Protein AF-A0A1G2AQ40-F1 (afdb_monomer_lite)

pLDDT: mean 76.06, std 13.44, range [37.72, 94.81]

Sequence (171 aa):
MLENILFLPFFLLLAPIIGIMSITFLNPFSSLFVGITCLLFLIANKLPKHIRMTVILSMCLGIILTWFSLMLSYQEIPNNINVLEKPIASGGFPLKAFEYPHPPMGADFPPIQTWSLFYKNFFFWLLVSVPMIMLLRSKISKVIFMRTALILTLSLWVTAGGLGYLLLKFD

Secondary structure (DSSP, 8-state):
-THHHHHHHHHHHHHHHHHHHHHHHT-HHHHHHHHHHHHHHHHHHTS-HHHHHHHHHHHHHHHHHHHHHHHHT-EEPPP-TT-TTS-SEEE-SSS--EEEPPTT---SS--HHHHHHHHHHHHHHHHHHHHHHHHHHTT--TTHHHHHHHHHHHHHHHHHHHHHHHHHHH-

Foldseek 3Di:
DVLVVVQVVVCVVLLVVLLCLQPPQAHCLSNVVSVVLVVQLVVLVPDDPVSSLLSLLLLLQLLLCLLCQFVVQWDADPDPPPDQAAFGIFGGPPFTQFGFHDDPAQPSHTDPVSSVRSVVSSVVSSVVSNVVSVVVVVVDDPCSSVVSSVSNVVSSVSSVVSSVVRNVRRD

Radius of gyration: 17.67 Å; chains: 1; bounding box: 40×22×62 Å

Structure (mmCIF, N/CA/C/O backbone):
data_AF-A0A1G2AQ40-F1
#
_entry.id   AF-A0A1G2AQ40-F1
#
loop_
_atom_site.group_PDB
_atom_site.id
_atom_site.type_symbol
_atom_site.label_atom_id
_atom_site.label_alt_id
_atom_site.label_comp_id
_atom_site.label_asym_id
_atom_site.label_entity_id
_atom_site.label_seq_id
_atom_site.pdbx_PDB_ins_code
_atom_site.Cartn_x
_atom_site.Cartn_y
_atom_site.Cartn_z
_atom_site.occupancy
_atom_site.B_iso_or_equiv
_atom_site.auth_seq_id
_atom_site.auth_comp_id
_atom_site.auth_asym_id
_atom_site.auth_atom_id
_atom_site.pdbx_PDB_model_num
ATOM 1 N N . MET A 1 1 ? -5.585 0.988 29.598 1.00 42.84 1 MET A N 1
ATOM 2 C CA . MET A 1 1 ? -4.363 1.817 29.504 1.00 42.84 1 MET A CA 1
ATOM 3 C C . MET A 1 1 ? -3.156 0.997 29.033 1.00 42.84 1 MET A C 1
ATOM 5 O O . MET A 1 1 ? -2.455 1.479 28.157 1.00 42.84 1 MET A O 1
ATOM 9 N N . LEU A 1 2 ? -2.988 -0.260 29.482 1.00 37.72 2 LEU A N 1
ATOM 10 C CA . LEU A 1 2 ? -1.923 -1.180 29.023 1.00 37.72 2 LEU A CA 1
ATOM 11 C C . LEU A 1 2 ? -1.908 -1.488 27.507 1.00 37.72 2 LEU A C 1
ATOM 13 O O . LEU A 1 2 ? -0.840 -1.637 26.928 1.00 37.72 2 LEU A O 1
ATOM 17 N N . GLU A 1 3 ? -3.068 -1.543 26.843 1.00 43.41 3 GLU A N 1
ATOM 18 C CA . GLU A 1 3 ? -3.161 -1.881 25.406 1.00 43.41 3 GLU A CA 1
ATOM 19 C C . GLU A 1 3 ? -2.420 -0.885 24.487 1.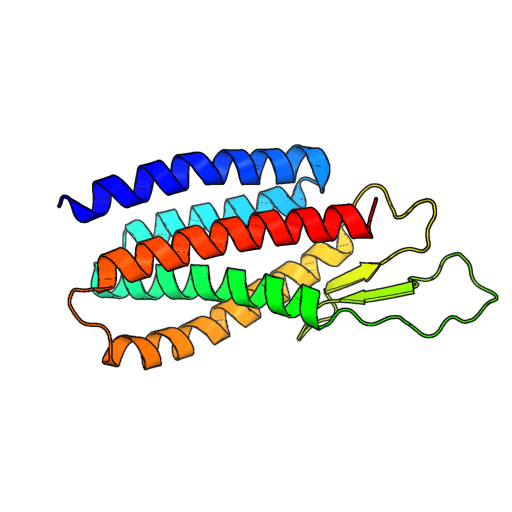00 43.41 3 GLU A C 1
ATOM 21 O O . GLU A 1 3 ? -1.900 -1.271 23.446 1.00 43.41 3 GLU A O 1
ATOM 26 N N . ASN A 1 4 ? -2.307 0.393 24.865 1.00 45.75 4 ASN A N 1
ATOM 27 C CA . ASN A 1 4 ? -1.597 1.383 24.040 1.00 45.75 4 ASN A CA 1
ATOM 28 C C . ASN A 1 4 ? -0.060 1.238 24.120 1.00 45.75 4 ASN A C 1
ATOM 30 O O . ASN A 1 4 ? 0.637 1.775 23.265 1.00 45.75 4 ASN A O 1
ATOM 34 N N . ILE A 1 5 ? 0.466 0.536 25.132 1.00 47.03 5 ILE A N 1
ATOM 35 C CA . ILE A 1 5 ? 1.901 0.523 25.467 1.00 47.03 5 ILE A CA 1
ATOM 36 C C . ILE A 1 5 ? 2.677 -0.512 24.638 1.00 47.03 5 ILE A C 1
ATOM 38 O O . ILE A 1 5 ? 3.854 -0.309 24.375 1.00 47.03 5 ILE A O 1
ATOM 42 N N . LEU A 1 6 ? 2.027 -1.576 24.157 1.00 49.41 6 LEU A N 1
ATOM 43 C CA . LEU A 1 6 ? 2.667 -2.618 23.333 1.00 49.41 6 LEU A CA 1
ATOM 44 C C . LEU A 1 6 ? 2.611 -2.339 21.822 1.00 49.41 6 LEU A C 1
ATOM 46 O O . LEU A 1 6 ? 3.463 -2.809 21.075 1.00 49.41 6 LEU A O 1
ATOM 50 N N . PHE A 1 7 ? 1.639 -1.543 21.370 1.00 53.25 7 PHE A N 1
ATOM 51 C CA . PHE A 1 7 ? 1.439 -1.233 19.948 1.00 53.25 7 PHE A CA 1
ATOM 52 C C . PHE A 1 7 ? 2.490 -0.276 19.383 1.00 53.25 7 PHE A C 1
ATOM 54 O O . PHE A 1 7 ? 2.982 -0.449 18.270 1.00 53.25 7 PHE A O 1
ATOM 61 N N . LEU A 1 8 ? 2.817 0.748 20.166 1.00 53.75 8 LEU A N 1
ATOM 62 C CA . LEU A 1 8 ? 3.730 1.808 19.775 1.00 53.75 8 LEU A CA 1
ATOM 63 C C . LEU A 1 8 ? 5.184 1.322 19.601 1.00 53.75 8 LEU A C 1
ATOM 65 O O . LEU A 1 8 ? 5.759 1.636 18.565 1.00 53.75 8 LEU A O 1
ATOM 69 N N . PRO A 1 9 ? 5.785 0.531 20.515 1.00 54.69 9 PRO A N 1
ATOM 70 C CA . PRO A 1 9 ? 7.185 0.127 20.382 1.00 54.69 9 PRO A CA 1
ATOM 71 C C . PRO A 1 9 ? 7.433 -0.825 19.207 1.00 54.69 9 PRO A C 1
ATOM 73 O O . PRO A 1 9 ? 8.462 -0.702 18.557 1.00 54.69 9 PRO A O 1
ATOM 76 N N . PHE A 1 10 ? 6.501 -1.728 18.874 1.00 54.59 10 PHE A N 1
ATOM 77 C CA . PHE A 1 10 ? 6.687 -2.651 17.743 1.00 54.59 10 PHE A CA 1
ATOM 78 C C . PHE A 1 10 ? 6.600 -1.927 16.390 1.00 54.59 10 PHE A C 1
ATOM 80 O O . PHE A 1 10 ? 7.417 -2.156 15.499 1.00 54.59 10 PHE A O 1
ATOM 87 N N . PHE A 1 11 ? 5.653 -0.989 16.259 1.00 56.62 11 PHE A N 1
ATOM 88 C CA . PHE A 1 11 ? 5.569 -0.093 15.104 1.00 56.62 11 PHE A CA 1
ATOM 89 C C . PHE A 1 11 ? 6.812 0.802 14.997 1.00 56.62 11 PHE A C 1
ATOM 91 O O . PHE A 1 11 ? 7.386 0.928 13.920 1.00 56.62 11 PHE A O 1
ATOM 98 N N . LEU A 1 12 ? 7.274 1.358 16.121 1.00 57.47 12 LEU A N 1
ATOM 99 C CA . LEU A 1 12 ? 8.491 2.170 16.192 1.00 57.47 12 LEU A CA 1
ATOM 100 C C . LEU A 1 12 ? 9.777 1.381 15.906 1.00 57.47 12 LEU A C 1
ATOM 102 O O . LEU A 1 12 ? 10.776 2.013 15.596 1.00 57.47 12 LEU A O 1
ATOM 106 N N . LEU A 1 13 ? 9.777 0.046 15.989 1.00 62.66 13 LEU A N 1
ATOM 107 C CA . LEU A 1 13 ? 10.957 -0.777 15.700 1.00 62.66 13 LEU A CA 1
ATOM 108 C C . LEU A 1 13 ? 11.053 -1.168 14.217 1.00 62.66 13 LEU A C 1
ATOM 110 O O . LEU A 1 13 ? 12.132 -1.130 13.634 1.00 62.66 13 LEU A O 1
ATOM 114 N N . LEU A 1 14 ? 9.923 -1.514 13.591 1.00 62.12 14 LEU A N 1
ATOM 115 C CA . LEU A 1 14 ? 9.871 -1.949 12.187 1.00 62.12 14 LEU A CA 1
ATOM 116 C C . LEU A 1 14 ? 9.729 -0.790 11.192 1.00 62.12 14 LEU A C 1
ATOM 118 O O . LEU A 1 14 ? 10.278 -0.869 10.096 1.00 62.12 14 LEU A O 1
ATOM 122 N N . ALA A 1 15 ? 9.036 0.294 11.553 1.00 62.62 15 ALA A N 1
ATOM 123 C CA . ALA A 1 15 ? 8.878 1.452 10.669 1.00 62.62 15 ALA A CA 1
ATOM 124 C C . ALA A 1 15 ? 10.215 2.121 10.280 1.00 62.62 15 ALA A C 1
ATOM 126 O O . ALA A 1 15 ? 10.356 2.477 9.111 1.00 62.62 15 ALA A O 1
ATOM 127 N N . PRO A 1 16 ? 11.223 2.249 11.171 1.00 62.12 16 PRO A N 1
ATOM 128 C CA . PRO A 1 16 ? 12.544 2.743 10.790 1.00 62.12 16 PRO A CA 1
ATOM 129 C C . PRO A 1 16 ? 13.273 1.799 9.840 1.00 62.12 16 PRO A C 1
ATOM 131 O O . PRO A 1 16 ? 13.904 2.275 8.910 1.00 62.12 16 PRO A O 1
ATOM 134 N N . ILE A 1 17 ? 13.161 0.479 10.026 1.00 63.69 17 ILE A N 1
ATOM 135 C CA . ILE A 1 17 ? 13.796 -0.509 9.138 1.00 63.69 17 ILE A CA 1
ATOM 136 C C . ILE A 1 17 ? 13.193 -0.409 7.734 1.00 63.69 17 ILE A C 1
ATOM 138 O O . ILE A 1 17 ? 13.922 -0.296 6.754 1.00 63.69 17 ILE A O 1
ATOM 142 N N . ILE A 1 18 ? 11.861 -0.360 7.640 1.00 64.31 18 ILE A N 1
ATOM 143 C CA . ILE A 1 18 ? 11.146 -0.177 6.370 1.00 64.31 18 ILE A CA 1
ATOM 144 C C . ILE A 1 18 ? 11.484 1.187 5.752 1.00 64.31 18 ILE A C 1
ATOM 146 O O . ILE A 1 18 ? 11.688 1.277 4.543 1.00 64.31 18 ILE A O 1
ATOM 150 N N . GLY A 1 19 ? 11.586 2.240 6.566 1.00 60.12 19 GLY A N 1
ATOM 151 C CA . GLY A 1 19 ? 11.989 3.576 6.133 1.00 60.12 19 GLY A CA 1
ATOM 152 C C . GLY A 1 19 ? 13.418 3.620 5.590 1.00 60.12 19 GLY A C 1
ATOM 153 O O . GLY A 1 19 ? 13.636 4.194 4.529 1.00 60.12 19 GLY A O 1
ATOM 154 N N . ILE A 1 20 ? 14.370 2.963 6.258 1.00 62.81 20 ILE A N 1
ATOM 155 C CA . ILE A 1 20 ? 15.758 2.847 5.797 1.00 62.81 20 ILE A CA 1
ATOM 156 C C . ILE A 1 20 ? 15.791 2.079 4.479 1.00 62.81 20 ILE A C 1
ATOM 158 O O . ILE A 1 20 ? 16.306 2.620 3.510 1.00 62.81 20 ILE A O 1
ATOM 162 N N . MET A 1 21 ? 15.162 0.898 4.402 1.00 61.44 21 MET A N 1
ATOM 163 C CA . MET A 1 21 ? 15.115 0.110 3.162 1.00 61.44 21 MET A CA 1
ATOM 164 C C . MET A 1 21 ? 14.502 0.890 1.991 1.00 61.44 21 MET A C 1
ATOM 166 O O . MET A 1 21 ? 14.978 0.802 0.863 1.00 61.44 21 MET A O 1
ATOM 170 N N . SER A 1 22 ? 13.467 1.684 2.268 1.00 59.81 22 SER A N 1
ATOM 171 C CA . SER A 1 22 ? 12.829 2.567 1.289 1.00 59.81 22 SER A CA 1
ATOM 172 C C . SER A 1 22 ? 13.806 3.638 0.776 1.00 59.81 22 SER A C 1
ATOM 174 O O . SER A 1 22 ? 13.985 3.810 -0.429 1.00 59.81 22 SER A O 1
ATOM 17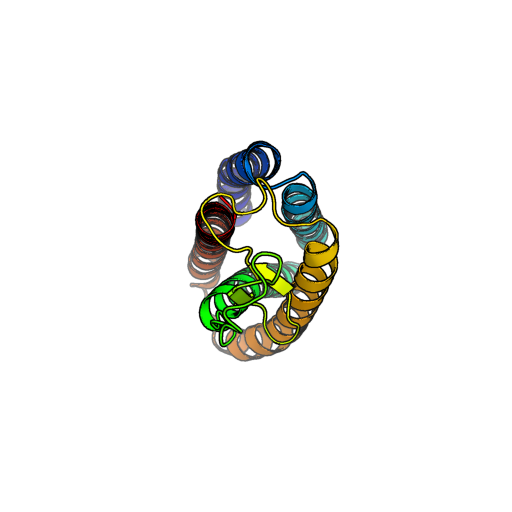6 N N . ILE A 1 23 ? 14.491 4.335 1.688 1.00 59.09 23 ILE A N 1
ATOM 177 C CA . ILE A 1 23 ? 15.425 5.418 1.346 1.00 59.09 23 ILE A CA 1
ATOM 178 C C . ILE A 1 23 ? 16.647 4.890 0.588 1.00 59.09 23 ILE A C 1
ATOM 180 O O . ILE A 1 23 ? 17.075 5.525 -0.372 1.00 59.09 23 ILE A O 1
ATOM 184 N N . THR A 1 24 ? 17.215 3.758 1.011 1.00 60.16 24 THR A N 1
ATOM 185 C CA . THR A 1 24 ? 18.503 3.284 0.490 1.00 60.16 24 THR A CA 1
ATOM 186 C C . THR A 1 24 ? 18.394 2.503 -0.810 1.00 60.16 24 THR A C 1
ATOM 188 O O . THR A 1 24 ? 19.340 2.550 -1.587 1.00 60.16 24 THR A O 1
ATOM 191 N N . PHE A 1 25 ? 17.289 1.791 -1.056 1.00 55.97 25 PHE A N 1
ATOM 192 C CA . PHE A 1 25 ? 17.246 0.820 -2.155 1.00 55.97 25 PHE A CA 1
ATOM 193 C C . PHE A 1 25 ? 16.237 1.141 -3.262 1.00 55.97 25 PHE A C 1
ATOM 195 O O . PHE A 1 25 ? 16.413 0.660 -4.369 1.00 55.97 25 PHE A O 1
ATOM 202 N N . LEU A 1 26 ? 15.194 1.944 -3.022 1.00 58.72 26 LEU A N 1
ATOM 203 C CA . LEU A 1 26 ? 14.071 2.033 -3.973 1.00 58.72 26 LEU A CA 1
ATOM 204 C C . LEU A 1 26 ? 13.746 3.411 -4.527 1.00 58.72 26 LEU A C 1
ATOM 206 O O . LEU A 1 26 ? 12.903 3.447 -5.419 1.00 58.72 26 LEU A O 1
ATOM 210 N N . ASN A 1 27 ? 14.385 4.488 -4.035 1.00 63.28 27 ASN A N 1
ATOM 211 C CA . ASN A 1 27 ? 14.100 5.922 -4.279 1.00 63.28 27 ASN A CA 1
ATOM 212 C C . ASN A 1 27 ? 13.364 6.599 -3.092 1.00 63.28 27 ASN A C 1
ATOM 214 O O . ASN A 1 27 ? 12.457 5.991 -2.512 1.00 63.28 27 ASN A O 1
ATOM 218 N N . PRO A 1 28 ? 13.668 7.872 -2.743 1.00 58.28 28 PRO A N 1
ATOM 219 C CA . PRO A 1 28 ? 12.971 8.646 -1.705 1.00 58.28 28 PRO A CA 1
ATOM 220 C C . PRO A 1 28 ? 11.4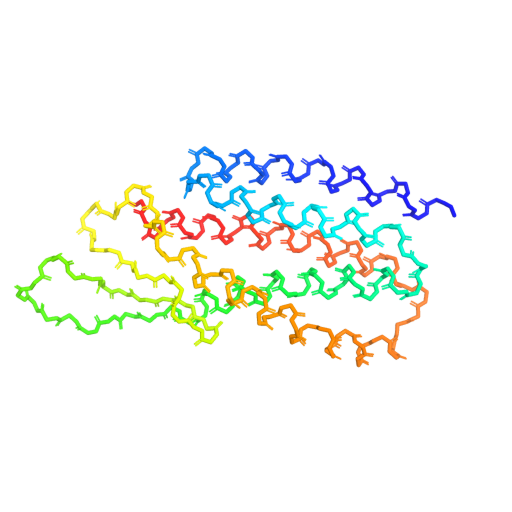37 8.681 -1.810 1.00 58.28 28 PRO A C 1
ATOM 222 O O . PRO A 1 28 ? 10.775 8.880 -0.792 1.00 58.28 28 PRO A O 1
ATOM 225 N N . PHE A 1 29 ? 10.821 8.436 -2.968 1.00 57.50 29 PHE A N 1
ATOM 226 C CA . PHE A 1 29 ? 9.354 8.340 -3.052 1.00 57.50 29 PHE A CA 1
ATOM 227 C C . PHE A 1 29 ? 8.782 7.130 -2.288 1.00 57.50 29 PHE A C 1
ATOM 229 O O . PHE A 1 29 ? 7.740 7.235 -1.638 1.00 57.50 29 PHE A O 1
ATOM 236 N N . SER A 1 30 ? 9.501 6.013 -2.195 1.00 67.19 30 SER A N 1
ATOM 237 C CA . SER A 1 30 ? 9.098 4.923 -1.293 1.00 67.19 30 SER A CA 1
ATOM 238 C C . SER A 1 30 ? 9.095 5.367 0.185 1.00 67.19 30 SER A C 1
ATOM 240 O O . SER A 1 30 ? 8.217 4.979 0.958 1.00 67.19 30 SER A O 1
ATOM 242 N N . SER A 1 31 ? 9.981 6.295 0.573 1.00 69.00 31 SER A N 1
ATOM 243 C CA . SER A 1 31 ? 9.993 6.885 1.921 1.00 69.00 31 SER A CA 1
ATOM 244 C C . SER A 1 31 ? 8.802 7.817 2.175 1.00 69.00 31 SER A C 1
ATOM 246 O O . SER A 1 31 ? 8.296 7.882 3.296 1.00 69.00 31 SER A O 1
ATOM 248 N N . LEU A 1 32 ? 8.278 8.469 1.129 1.00 79.06 32 LEU A N 1
ATOM 249 C CA . LEU A 1 32 ? 7.066 9.289 1.205 1.00 79.06 32 LEU A CA 1
ATOM 250 C C . LEU A 1 32 ? 5.825 8.432 1.492 1.00 79.06 32 LEU A C 1
ATOM 252 O O . LEU A 1 32 ? 4.965 8.855 2.263 1.00 79.06 32 LEU A O 1
ATOM 256 N N . PHE A 1 33 ? 5.760 7.200 0.972 1.00 80.31 33 PHE A N 1
ATOM 257 C CA . PHE A 1 33 ? 4.716 6.243 1.354 1.00 80.31 33 PHE A CA 1
ATOM 258 C C . PHE A 1 33 ? 4.768 5.929 2.856 1.00 80.31 33 PHE A C 1
ATOM 260 O O . PHE A 1 33 ? 3.754 6.047 3.549 1.00 80.31 33 PHE A O 1
ATOM 267 N N . VAL A 1 34 ? 5.951 5.601 3.384 1.00 76.00 34 VAL A N 1
ATOM 268 C CA . VAL A 1 34 ? 6.147 5.341 4.821 1.00 76.00 34 VAL A CA 1
ATOM 269 C C . VAL A 1 34 ? 5.784 6.577 5.649 1.00 76.00 34 VAL A C 1
ATOM 271 O O . VAL A 1 34 ? 5.041 6.465 6.622 1.00 76.00 34 VAL A O 1
ATOM 274 N N . GLY A 1 35 ? 6.226 7.765 5.229 1.00 77.75 35 GLY A N 1
ATOM 275 C CA . GLY A 1 35 ? 5.929 9.040 5.882 1.00 77.75 35 GLY A CA 1
ATOM 276 C C . GLY A 1 35 ? 4.432 9.349 5.953 1.00 77.75 35 GLY A C 1
ATOM 277 O O . GLY A 1 35 ? 3.923 9.644 7.035 1.00 77.75 35 GLY A O 1
ATOM 278 N N . ILE A 1 36 ? 3.704 9.211 4.836 1.00 81.75 36 ILE A N 1
ATOM 279 C CA . ILE A 1 36 ? 2.239 9.363 4.794 1.00 81.75 36 ILE A CA 1
ATOM 280 C C . ILE A 1 36 ? 1.577 8.366 5.742 1.00 81.75 36 ILE A C 1
ATOM 282 O O . ILE A 1 36 ? 0.693 8.734 6.515 1.00 81.75 36 ILE A O 1
ATOM 286 N N . THR A 1 37 ? 2.018 7.111 5.715 1.00 80.25 37 THR A N 1
ATOM 287 C CA . THR A 1 37 ? 1.444 6.057 6.550 1.00 80.25 37 THR A CA 1
ATOM 288 C C . THR A 1 37 ? 1.644 6.371 8.035 1.00 80.25 37 THR A C 1
ATOM 290 O O . THR A 1 37 ? 0.683 6.354 8.803 1.00 80.25 37 THR A O 1
ATOM 293 N N . CYS A 1 38 ? 2.858 6.753 8.440 1.00 78.56 38 CYS A N 1
ATOM 294 C CA . CYS A 1 38 ? 3.172 7.197 9.798 1.00 78.56 38 CYS A CA 1
ATOM 295 C C . CYS A 1 38 ? 2.338 8.414 10.219 1.00 78.56 38 CYS A C 1
ATOM 297 O O . CYS A 1 38 ? 1.778 8.422 11.317 1.00 78.56 38 CYS A O 1
ATOM 299 N N . LEU A 1 39 ? 2.204 9.422 9.352 1.00 82.19 39 LEU A N 1
ATOM 300 C CA . LEU A 1 39 ? 1.394 10.609 9.627 1.00 82.19 39 LEU A CA 1
ATOM 301 C C . LEU A 1 39 ? -0.075 10.240 9.868 1.00 82.19 39 LEU A C 1
ATOM 303 O O . LEU A 1 39 ? -0.675 10.684 10.848 1.00 82.19 39 LEU A O 1
ATOM 307 N N . LEU A 1 40 ? -0.644 9.388 9.015 1.00 81.94 40 LEU A N 1
ATOM 308 C CA . LEU A 1 40 ? -2.011 8.897 9.166 1.00 81.94 40 LEU A CA 1
ATOM 309 C C . LEU A 1 40 ? -2.188 8.110 10.478 1.00 81.94 40 LEU A C 1
ATOM 311 O O . LEU A 1 40 ? -3.195 8.293 11.162 1.00 81.94 40 LEU A O 1
ATOM 315 N N . PHE A 1 41 ? -1.196 7.312 10.891 1.00 81.12 41 PHE A N 1
ATOM 316 C CA . PHE A 1 41 ? -1.204 6.619 12.185 1.00 81.12 41 PHE A CA 1
ATOM 317 C C . PHE A 1 41 ? -1.191 7.596 13.367 1.00 81.12 41 PHE A C 1
ATOM 319 O O . PHE A 1 41 ? -1.947 7.416 14.325 1.00 81.12 41 PHE A O 1
ATOM 326 N N . LEU A 1 42 ? -0.372 8.651 13.301 1.00 80.50 42 LEU A N 1
ATOM 327 C CA . LEU A 1 42 ? -0.310 9.691 14.332 1.00 80.50 42 LEU A CA 1
ATOM 328 C C . LEU A 1 42 ? -1.638 10.443 14.460 1.00 80.50 42 LEU A C 1
ATOM 330 O O . LEU A 1 42 ? -2.110 10.669 15.576 1.00 80.50 42 LEU A O 1
ATOM 334 N N . ILE A 1 43 ? -2.262 10.792 13.330 1.00 82.31 43 ILE A N 1
ATOM 335 C CA . ILE A 1 43 ? -3.589 11.422 13.298 1.00 82.31 43 ILE A CA 1
ATOM 336 C C . ILE A 1 43 ? -4.632 10.471 13.894 1.00 82.31 43 ILE A C 1
ATOM 338 O O . ILE A 1 43 ? -5.379 10.862 14.792 1.00 82.31 43 ILE A O 1
ATOM 342 N N . ALA A 1 44 ? -4.646 9.205 13.464 1.00 82.00 44 ALA A N 1
ATOM 343 C CA . ALA A 1 44 ? -5.578 8.199 13.963 1.00 82.00 44 ALA A CA 1
ATOM 344 C C . ALA A 1 44 ? -5.452 7.994 15.479 1.00 82.00 44 ALA A C 1
ATOM 346 O O . ALA A 1 44 ? -6.456 7.789 16.164 1.00 82.00 44 ALA A O 1
ATOM 347 N N . ASN A 1 45 ? -4.240 8.100 16.033 1.00 78.00 45 ASN A N 1
ATOM 348 C CA . ASN A 1 45 ? -4.008 7.917 17.462 1.00 78.00 45 ASN A CA 1
ATOM 349 C C . ASN A 1 45 ? -4.680 8.989 18.341 1.00 78.00 45 ASN A C 1
ATOM 351 O O . ASN A 1 45 ? -4.956 8.721 19.512 1.00 78.00 45 ASN A O 1
ATOM 355 N N . LYS A 1 46 ? -4.997 10.164 17.777 1.00 84.00 46 LYS A N 1
ATOM 356 C CA . LYS A 1 46 ? -5.737 11.242 18.456 1.00 84.00 46 LYS A CA 1
ATOM 357 C C . LYS A 1 46 ? -7.260 11.040 18.460 1.00 84.00 46 LYS A C 1
ATOM 359 O O . LYS A 1 46 ? -7.967 11.811 19.100 1.00 84.00 46 LYS A O 1
ATOM 364 N N . LEU A 1 47 ? -7.779 10.028 17.759 1.00 83.38 47 LEU A N 1
ATOM 365 C CA . LEU A 1 47 ? -9.218 9.779 17.636 1.00 83.38 47 LEU A CA 1
ATOM 366 C C . LEU A 1 47 ? -9.776 8.935 18.801 1.00 83.38 47 LEU A C 1
ATOM 368 O O . LEU A 1 47 ? -9.045 8.145 19.410 1.00 83.38 47 LEU A O 1
ATOM 372 N N . PRO A 1 48 ? -11.094 9.020 19.085 1.00 85.25 48 PRO A N 1
ATOM 373 C CA . PRO A 1 48 ? -11.762 8.154 20.055 1.00 85.25 48 PRO A CA 1
ATOM 374 C C . PRO A 1 48 ? -11.523 6.671 19.763 1.00 85.25 48 PRO A C 1
ATOM 376 O O . PRO A 1 48 ? -11.523 6.265 18.601 1.00 85.25 48 PRO A O 1
ATOM 379 N N . LYS A 1 49 ? -11.395 5.835 20.809 1.00 77.81 49 LYS A N 1
ATOM 380 C CA . LYS A 1 49 ? -11.000 4.411 20.691 1.00 77.81 49 LYS A CA 1
ATOM 381 C C . LYS A 1 49 ? -11.749 3.668 19.576 1.00 77.81 49 LYS A C 1
ATOM 383 O O . LYS A 1 49 ? -11.132 2.942 18.807 1.00 77.81 49 LYS A O 1
ATOM 388 N N . HIS A 1 50 ? -13.059 3.865 19.466 1.00 75.50 50 HIS A N 1
ATOM 389 C CA . HIS A 1 50 ? -13.903 3.171 18.493 1.00 75.50 50 HIS A CA 1
ATOM 390 C C . HIS A 1 50 ? -13.661 3.609 17.032 1.00 75.50 50 HIS A C 1
ATOM 392 O O . HIS A 1 50 ? -13.688 2.772 16.127 1.00 75.50 50 HIS A O 1
ATOM 398 N N . ILE A 1 51 ? -13.374 4.892 16.798 1.00 82.06 51 ILE A N 1
ATOM 399 C CA . ILE A 1 51 ? -13.020 5.428 15.473 1.00 82.06 51 ILE A CA 1
ATOM 400 C C . ILE A 1 51 ? -11.581 5.043 15.141 1.00 82.06 51 ILE A C 1
ATOM 402 O O . ILE A 1 51 ? -11.324 4.484 14.080 1.00 82.06 51 ILE A O 1
ATOM 406 N N . ARG A 1 52 ? -10.662 5.246 16.090 1.00 83.81 52 ARG A N 1
ATOM 407 C CA . ARG A 1 52 ? -9.233 4.951 15.950 1.00 83.81 52 ARG A CA 1
ATOM 408 C C . ARG A 1 52 ? -8.968 3.534 15.458 1.00 83.81 52 ARG A C 1
ATOM 410 O O . ARG A 1 52 ? -8.208 3.355 14.516 1.00 83.81 52 ARG A O 1
ATOM 417 N N . MET A 1 53 ? -9.609 2.533 16.066 1.00 79.31 53 MET A N 1
ATOM 418 C CA . MET A 1 53 ? -9.417 1.135 15.660 1.00 79.31 53 MET A CA 1
ATOM 419 C C . MET A 1 53 ? -9.902 0.880 14.235 1.00 79.31 53 MET A C 1
ATOM 421 O O . MET A 1 53 ? -9.248 0.161 13.491 1.00 79.31 53 MET A O 1
ATOM 425 N N . THR A 1 54 ? -11.023 1.494 13.850 1.00 83.00 54 THR A N 1
ATOM 426 C CA . THR A 1 54 ? -11.553 1.382 12.487 1.00 83.00 54 THR A CA 1
ATOM 427 C C . THR A 1 54 ? -10.560 1.985 11.497 1.00 83.00 54 THR A C 1
A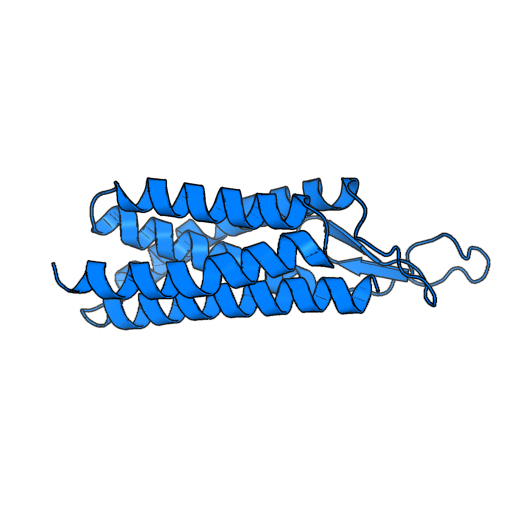TOM 429 O O . THR A 1 54 ? -10.176 1.317 10.549 1.00 83.00 54 THR A O 1
ATOM 432 N N . VAL A 1 55 ? -10.070 3.199 11.764 1.00 85.62 55 VAL A N 1
ATOM 433 C CA . VAL A 1 55 ? -9.100 3.889 10.902 1.00 85.62 55 VAL A CA 1
ATOM 434 C C . VAL A 1 55 ? -7.801 3.092 10.768 1.00 85.62 55 VAL A C 1
ATOM 436 O O . VAL A 1 55 ? -7.360 2.843 9.652 1.00 85.62 55 VAL A O 1
ATOM 439 N N . ILE A 1 56 ? -7.223 2.628 11.880 1.00 84.50 56 ILE A N 1
ATOM 440 C CA . ILE A 1 56 ? -5.976 1.847 11.876 1.00 84.50 56 ILE A CA 1
ATOM 441 C C . ILE A 1 56 ? -6.131 0.549 11.07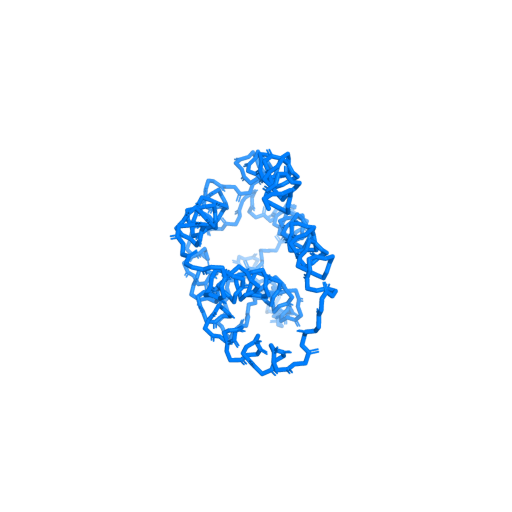9 1.00 84.50 56 ILE A C 1
ATOM 443 O O . ILE A 1 56 ? -5.282 0.231 10.247 1.00 84.50 56 ILE A O 1
ATOM 447 N N . LEU A 1 57 ? -7.211 -0.199 11.311 1.00 86.06 57 LEU A N 1
ATOM 448 C CA . LEU A 1 57 ? -7.461 -1.448 10.593 1.00 86.06 57 LEU A CA 1
ATOM 449 C C . LEU A 1 57 ? -7.687 -1.202 9.099 1.00 86.06 57 LEU A C 1
ATOM 451 O O . LEU A 1 57 ? -7.155 -1.953 8.285 1.00 86.06 57 LEU A O 1
ATOM 455 N N . SER A 1 58 ? -8.412 -0.140 8.735 1.00 89.38 58 SER A N 1
ATOM 456 C CA . SER A 1 58 ? -8.620 0.237 7.335 1.00 89.38 58 SER A CA 1
ATOM 457 C C . SER A 1 58 ? -7.308 0.621 6.662 1.00 89.38 58 SER A C 1
ATOM 459 O O . SER A 1 58 ? -7.051 0.195 5.539 1.00 89.38 58 SER A O 1
ATOM 461 N N . MET A 1 59 ? -6.434 1.359 7.348 1.00 89.62 59 MET A N 1
ATOM 462 C CA . MET A 1 59 ? -5.105 1.672 6.827 1.00 89.62 59 MET A CA 1
ATOM 463 C C . MET A 1 59 ? -4.281 0.405 6.592 1.00 89.62 59 MET A C 1
ATOM 465 O O . MET A 1 59 ? -3.782 0.206 5.490 1.00 89.62 59 MET A O 1
ATOM 469 N N . CYS A 1 60 ? -4.183 -0.479 7.591 1.00 88.62 60 CYS A N 1
ATOM 470 C CA . CYS A 1 60 ? -3.419 -1.724 7.471 1.00 88.62 60 CYS A CA 1
ATOM 471 C C . CYS A 1 60 ? -3.944 -2.596 6.326 1.00 88.62 60 CYS A C 1
ATOM 473 O O . CYS A 1 60 ? -3.167 -3.095 5.516 1.00 88.62 60 CYS A O 1
ATOM 475 N N . LEU A 1 61 ? -5.268 -2.749 6.232 1.00 90.62 61 LEU A N 1
ATOM 476 C CA . LEU A 1 61 ? -5.894 -3.515 5.162 1.00 90.62 61 LEU A CA 1
ATOM 477 C C . LEU A 1 61 ? -5.675 -2.854 3.793 1.00 90.62 61 LEU A C 1
ATOM 479 O O . LEU A 1 61 ? -5.377 -3.556 2.837 1.00 90.62 61 LEU A O 1
ATOM 483 N N . GLY A 1 62 ? -5.758 -1.526 3.696 1.00 92.12 62 GLY A N 1
ATOM 484 C CA . GLY A 1 62 ? -5.489 -0.788 2.459 1.00 92.12 62 GLY A CA 1
ATOM 485 C C . GLY A 1 62 ? -4.050 -0.970 1.969 1.00 92.12 62 GLY A C 1
ATOM 486 O O . GLY A 1 62 ? -3.836 -1.207 0.783 1.00 92.12 62 GLY A O 1
ATOM 487 N N . ILE A 1 63 ? -3.068 -0.949 2.879 1.00 90.94 63 ILE A N 1
ATOM 488 C CA . ILE A 1 63 ? -1.656 -1.246 2.575 1.00 90.94 63 ILE A CA 1
ATOM 489 C C . ILE A 1 63 ? -1.519 -2.661 2.014 1.00 90.94 63 ILE A C 1
ATOM 491 O O . ILE A 1 63 ? -0.922 -2.852 0.957 1.00 90.94 63 ILE A O 1
ATOM 495 N N . ILE A 1 64 ? -2.100 -3.645 2.708 1.00 91.00 64 ILE A N 1
ATOM 496 C CA . ILE A 1 64 ? -2.059 -5.048 2.291 1.00 91.00 64 ILE A CA 1
ATOM 497 C C . ILE A 1 64 ? -2.669 -5.188 0.894 1.00 91.00 64 ILE A C 1
ATOM 499 O O . ILE A 1 64 ? -2.012 -5.695 -0.010 1.00 91.00 64 ILE A O 1
ATOM 503 N N . LEU A 1 65 ? -3.886 -4.682 0.690 1.00 93.75 65 LEU A N 1
ATOM 504 C CA . LEU A 1 65 ? -4.578 -4.749 -0.597 1.00 93.75 65 LEU A CA 1
ATOM 505 C C . LEU A 1 65 ? -3.790 -4.061 -1.714 1.00 93.75 65 LEU A C 1
ATOM 507 O O . LEU A 1 65 ? -3.727 -4.598 -2.813 1.00 93.75 65 LEU A O 1
ATOM 511 N N . THR A 1 66 ? -3.133 -2.935 -1.436 1.00 92.81 66 THR A N 1
ATOM 512 C CA . THR A 1 66 ? -2.298 -2.236 -2.424 1.00 92.81 66 THR A CA 1
ATOM 513 C C . THR A 1 66 ? -1.164 -3.127 -2.915 1.00 92.81 66 THR A C 1
ATOM 515 O O . THR A 1 66 ? -1.025 -3.330 -4.121 1.00 92.81 66 THR A O 1
ATOM 518 N N . TRP A 1 67 ? -0.398 -3.718 -2.000 1.00 91.38 67 TRP A N 1
ATOM 519 C CA . TRP A 1 67 ? 0.718 -4.591 -2.360 1.00 91.38 67 TRP A CA 1
ATOM 520 C C . TRP A 1 67 ? 0.268 -5.884 -3.034 1.00 91.38 67 TRP A C 1
ATOM 522 O O . TRP A 1 67 ? 0.818 -6.253 -4.069 1.00 91.38 67 TRP A O 1
ATOM 532 N N . PHE A 1 68 ? -0.769 -6.537 -2.506 1.00 91.25 68 PHE A N 1
ATOM 533 C CA . PHE A 1 68 ? -1.338 -7.725 -3.141 1.00 91.25 68 PHE A CA 1
ATOM 534 C C . PHE A 1 68 ? -1.873 -7.414 -4.536 1.00 91.25 68 PHE A C 1
ATOM 536 O O . PHE A 1 68 ? -1.609 -8.170 -5.465 1.00 91.25 68 PHE A O 1
ATOM 543 N N . SER A 1 69 ? -2.576 -6.292 -4.711 1.00 92.56 69 SER A N 1
ATOM 544 C CA . SER A 1 69 ? -3.072 -5.883 -6.024 1.00 92.56 69 SER A CA 1
ATOM 545 C C . SER A 1 69 ? -1.931 -5.697 -7.010 1.00 92.56 69 SER A C 1
ATOM 547 O O . SER A 1 69 ? -2.046 -6.147 -8.142 1.00 92.56 69 SER A O 1
ATOM 549 N N . LEU A 1 70 ? -0.815 -5.104 -6.579 1.00 89.81 70 LEU A N 1
ATOM 550 C CA . LEU A 1 70 ? 0.355 -4.885 -7.414 1.00 89.81 70 LEU A CA 1
ATOM 551 C C . LEU A 1 70 ? 0.982 -6.212 -7.856 1.00 89.81 70 LEU A C 1
ATOM 553 O O . LEU A 1 70 ? 1.214 -6.402 -9.044 1.00 89.81 70 LEU A O 1
ATOM 557 N N . MET A 1 71 ? 1.203 -7.133 -6.915 1.00 88.56 71 MET A N 1
ATOM 558 C CA . MET A 1 71 ? 1.806 -8.439 -7.202 1.00 88.56 71 MET A CA 1
ATOM 559 C C . MET A 1 71 ? 0.908 -9.316 -8.081 1.00 88.56 71 MET A C 1
ATOM 561 O O . MET A 1 71 ? 1.391 -9.957 -9.009 1.00 88.56 71 MET A O 1
ATOM 565 N N . LEU A 1 72 ? -0.398 -9.346 -7.803 1.00 89.75 72 LEU A N 1
ATOM 566 C CA . LEU A 1 72 ? -1.355 -10.199 -8.517 1.00 89.75 72 LEU A CA 1
ATOM 567 C C . LEU A 1 72 ? -1.733 -9.662 -9.900 1.00 89.75 72 LEU A C 1
ATOM 569 O O . LEU A 1 72 ? -2.169 -10.432 -10.746 1.00 89.75 72 LEU A O 1
ATOM 573 N N . SER A 1 73 ? -1.585 -8.357 -10.132 1.00 91.38 73 SER A N 1
ATOM 574 C CA . SER A 1 73 ? -1.831 -7.739 -11.443 1.00 91.38 73 SER A CA 1
ATOM 575 C C . SER A 1 73 ? -0.591 -7.697 -12.333 1.00 91.38 73 SER A C 1
ATOM 577 O O . SER A 1 73 ? -0.629 -7.072 -13.391 1.00 91.38 73 SER A O 1
ATOM 579 N N . TYR A 1 74 ? 0.501 -8.346 -11.921 1.00 89.00 74 TYR A N 1
ATOM 580 C CA . TYR A 1 74 ? 1.670 -8.504 -12.770 1.00 89.00 74 TYR A CA 1
ATOM 581 C C . TYR A 1 74 ? 1.297 -9.274 -14.037 1.00 89.00 74 TYR A C 1
ATOM 583 O O . TYR A 1 74 ? 0.836 -10.414 -13.979 1.00 89.00 74 TYR A O 1
ATOM 591 N N . GLN A 1 75 ? 1.533 -8.650 -15.183 1.00 87.25 75 GLN A N 1
ATOM 592 C CA . GLN A 1 75 ? 1.268 -9.232 -16.484 1.00 87.25 75 GLN A CA 1
ATOM 593 C C . GLN A 1 75 ? 2.404 -8.894 -17.444 1.00 87.25 75 GLN A C 1
ATOM 595 O O . GLN A 1 75 ? 2.778 -7.727 -17.590 1.00 87.25 75 GLN A O 1
ATOM 600 N N . GLU A 1 76 ? 2.920 -9.917 -18.120 1.00 84.62 76 GLU A N 1
ATOM 601 C CA . GLU A 1 76 ? 3.870 -9.758 -19.218 1.00 84.62 76 GLU A CA 1
ATOM 602 C C . GLU A 1 76 ? 3.182 -9.107 -20.423 1.00 84.62 76 GLU A C 1
ATOM 604 O O . GLU A 1 76 ? 2.063 -9.459 -20.806 1.00 84.62 76 GLU A O 1
ATOM 609 N N . ILE A 1 77 ? 3.852 -8.122 -21.009 1.00 82.31 77 ILE A N 1
ATOM 610 C CA . ILE A 1 77 ? 3.406 -7.433 -22.212 1.00 82.31 77 ILE A CA 1
ATOM 611 C C . ILE A 1 77 ? 3.945 -8.239 -23.401 1.00 82.31 77 ILE A C 1
ATOM 613 O O . ILE A 1 77 ? 5.149 -8.493 -23.454 1.00 82.31 77 ILE A O 1
ATOM 617 N N . PRO A 1 78 ? 3.096 -8.659 -24.358 1.00 74.12 78 PRO A N 1
ATOM 618 C CA . PRO A 1 78 ? 3.548 -9.447 -25.497 1.00 74.12 78 PRO A CA 1
ATOM 619 C C . PRO A 1 78 ? 4.623 -8.686 -26.279 1.00 74.12 78 PRO A C 1
ATOM 621 O O . PRO A 1 78 ? 4.394 -7.582 -26.781 1.00 74.12 78 PRO A O 1
ATOM 624 N N . ASN A 1 79 ? 5.811 -9.287 -26.345 1.00 63.31 79 ASN A N 1
ATOM 625 C CA . ASN A 1 79 ? 6.997 -8.669 -26.913 1.00 63.31 79 ASN A CA 1
ATOM 626 C C . ASN A 1 79 ? 6.820 -8.430 -28.413 1.00 63.31 79 ASN A C 1
ATOM 628 O O . ASN A 1 79 ? 6.546 -9.353 -29.180 1.00 63.31 79 ASN A O 1
ATOM 632 N N . ASN A 1 80 ? 7.063 -7.195 -28.845 1.00 58.56 80 ASN A N 1
ATOM 633 C CA . ASN A 1 80 ? 7.378 -6.925 -30.237 1.00 58.56 80 ASN A CA 1
ATOM 634 C C . ASN A 1 80 ? 8.907 -6.938 -30.324 1.00 58.56 80 ASN A C 1
ATOM 636 O O . ASN A 1 80 ? 9.553 -6.006 -29.850 1.00 58.56 80 ASN A O 1
ATOM 640 N N . ILE A 1 81 ? 9.464 -8.021 -30.875 1.00 56.25 81 ILE A N 1
ATOM 641 C CA . ILE A 1 81 ? 10.890 -8.427 -30.842 1.00 56.25 81 ILE A CA 1
ATOM 642 C C . ILE A 1 81 ? 11.861 -7.317 -31.318 1.00 56.25 81 ILE A C 1
ATOM 644 O O . ILE A 1 81 ? 13.061 -7.381 -31.077 1.00 56.25 81 ILE A O 1
ATOM 648 N N . ASN A 1 82 ? 11.343 -6.252 -31.931 1.00 57.81 82 ASN A N 1
ATOM 649 C CA . ASN A 1 82 ? 12.112 -5.198 -32.581 1.00 57.81 82 ASN A CA 1
ATOM 650 C C . ASN A 1 82 ? 12.334 -3.918 -31.747 1.00 57.81 82 ASN A C 1
ATOM 652 O O . ASN A 1 82 ? 12.877 -2.961 -32.292 1.00 57.81 82 ASN A O 1
ATOM 656 N N . VAL A 1 83 ? 11.921 -3.838 -30.471 1.00 60.22 83 VAL A N 1
ATOM 657 C CA . VAL A 1 83 ? 12.136 -2.622 -29.650 1.00 60.22 83 VAL A CA 1
ATOM 658 C C . VAL A 1 83 ? 12.627 -2.968 -28.241 1.00 60.22 83 VAL A C 1
ATOM 660 O O . VAL A 1 83 ? 11.822 -3.227 -27.352 1.00 60.22 83 VAL A O 1
ATOM 663 N N . LEU A 1 84 ? 13.949 -2.921 -28.035 1.00 60.03 84 LEU A N 1
ATOM 664 C CA . LEU A 1 84 ? 14.598 -3.174 -26.736 1.00 60.03 84 LEU A CA 1
ATOM 665 C C . LEU A 1 84 ? 14.230 -2.159 -25.634 1.00 60.03 84 LEU A C 1
ATOM 667 O O . LEU A 1 84 ? 14.420 -2.444 -24.459 1.00 60.03 84 LEU A O 1
ATOM 671 N N . GLU A 1 85 ? 13.694 -0.991 -25.990 1.00 65.00 85 GLU A N 1
ATOM 672 C CA . GLU A 1 85 ? 13.421 0.103 -25.041 1.00 65.00 85 GLU A CA 1
ATOM 673 C C . GLU A 1 85 ? 12.015 0.066 -24.417 1.00 65.00 85 GLU A C 1
ATOM 675 O O . GLU A 1 85 ? 11.639 0.971 -23.671 1.00 65.00 85 GLU A O 1
ATOM 680 N N . LYS A 1 86 ? 11.194 -0.945 -24.729 1.00 72.06 86 LYS A N 1
ATOM 681 C CA . LYS A 1 86 ? 9.815 -1.030 -24.222 1.00 72.06 86 LYS A CA 1
ATOM 682 C C . LYS A 1 86 ? 9.717 -1.889 -22.956 1.00 72.06 86 LYS A C 1
ATOM 684 O O . LYS A 1 86 ? 10.449 -2.868 -22.826 1.00 72.06 86 LYS A O 1
ATOM 689 N N . PRO A 1 87 ? 8.793 -1.559 -22.033 1.00 76.50 87 PRO A N 1
ATOM 690 C CA . PRO A 1 87 ? 8.566 -2.370 -20.844 1.00 76.50 87 PRO A CA 1
ATOM 691 C C . PRO A 1 87 ? 8.073 -3.772 -21.219 1.00 76.50 87 PRO A C 1
ATOM 693 O O . PRO A 1 87 ? 7.221 -3.923 -22.097 1.00 76.50 87 PRO A O 1
ATOM 696 N N . ILE A 1 88 ? 8.582 -4.787 -20.520 1.00 80.62 88 ILE A N 1
ATOM 697 C CA . ILE A 1 88 ? 8.271 -6.209 -20.754 1.00 80.62 88 ILE A CA 1
ATOM 698 C C . ILE A 1 88 ? 7.080 -6.696 -19.940 1.00 80.62 88 ILE A C 1
ATOM 700 O O . ILE A 1 88 ? 6.501 -7.738 -20.226 1.00 80.62 88 ILE A O 1
ATOM 704 N N . ALA A 1 89 ? 6.725 -5.967 -18.890 1.00 83.69 89 ALA A N 1
ATOM 705 C CA . ALA A 1 89 ? 5.618 -6.311 -18.026 1.00 83.69 89 ALA A CA 1
ATOM 706 C C . ALA A 1 89 ? 5.031 -5.052 -17.408 1.00 83.69 89 ALA A C 1
ATOM 708 O O . ALA A 1 89 ? 5.625 -3.972 -17.415 1.00 83.69 89 ALA A O 1
ATOM 709 N N . SER A 1 90 ? 3.861 -5.203 -16.812 1.00 87.94 90 SER A N 1
ATOM 710 C CA . SER A 1 90 ? 3.259 -4.158 -16.006 1.00 87.94 90 SER A CA 1
ATOM 711 C C . SER A 1 90 ? 2.502 -4.714 -14.825 1.00 87.94 90 SER A C 1
ATOM 713 O O . SER A 1 90 ? 2.096 -5.869 -14.841 1.00 87.94 90 SER A O 1
ATOM 715 N N . GLY A 1 91 ? 2.321 -3.880 -13.811 1.00 87.88 91 GLY A N 1
ATOM 716 C CA . GLY A 1 91 ? 1.608 -4.230 -12.598 1.00 87.88 91 GLY A CA 1
ATOM 717 C C . GLY A 1 91 ? 0.934 -3.011 -11.993 1.00 87.88 91 GLY A C 1
ATOM 718 O O . GLY A 1 91 ? 1.353 -1.868 -12.172 1.00 87.88 91 GLY A O 1
ATOM 719 N N . GLY A 1 92 ? -0.137 -3.260 -11.263 1.00 88.25 92 GLY A N 1
ATOM 720 C CA . GLY A 1 92 ? -0.960 -2.272 -10.589 1.00 88.25 92 GLY A CA 1
ATOM 721 C C . GLY A 1 92 ? -2.421 -2.447 -10.970 1.00 88.25 92 GLY A C 1
ATOM 722 O O . GLY A 1 92 ? -2.783 -2.423 -12.145 1.00 88.25 92 GLY A O 1
ATOM 723 N N . PHE A 1 93 ? -3.264 -2.582 -9.951 1.00 90.06 93 PHE A N 1
ATOM 724 C CA . PHE A 1 93 ? -4.710 -2.601 -10.094 1.00 90.06 93 PHE A CA 1
ATOM 725 C C . PHE A 1 93 ? -5.339 -1.692 -9.026 1.00 90.06 93 PHE A C 1
ATOM 727 O O . PHE A 1 93 ? -4.894 -1.721 -7.874 1.00 90.06 93 PHE A O 1
ATOM 734 N N . PRO A 1 94 ? -6.380 -0.909 -9.364 1.00 87.81 94 PRO A N 1
ATOM 735 C CA . PRO A 1 94 ? -7.045 -0.828 -10.674 1.00 87.81 94 PRO A CA 1
ATOM 736 C C . PRO A 1 94 ? -6.289 0.013 -11.710 1.00 87.81 94 PRO A C 1
ATOM 738 O O . PRO A 1 94 ? -6.567 -0.095 -12.901 1.00 87.81 94 PRO A O 1
ATOM 741 N N . LEU A 1 95 ? -5.344 0.850 -11.279 1.00 89.00 95 LEU A N 1
ATOM 742 C CA . LEU A 1 95 ? -4.521 1.657 -12.174 1.00 89.00 95 LEU A CA 1
ATOM 743 C C . LEU A 1 95 ? -3.180 0.967 -12.400 1.00 89.00 95 LEU A C 1
ATOM 745 O O . LEU A 1 95 ? -2.544 0.523 -11.444 1.00 89.00 95 LEU A O 1
ATOM 749 N N . LYS A 1 96 ? -2.718 0.944 -13.649 1.00 86.75 96 LYS A N 1
ATOM 750 C CA . LYS A 1 96 ? -1.381 0.465 -14.011 1.00 86.75 96 LYS A CA 1
ATOM 751 C C . LYS A 1 96 ? -0.338 1.322 -13.290 1.00 86.75 96 LYS A C 1
ATOM 753 O O . LYS A 1 96 ? -0.183 2.492 -13.619 1.00 86.75 96 LYS A O 1
ATOM 758 N N . ALA A 1 97 ? 0.305 0.780 -12.262 1.00 85.12 97 ALA A N 1
ATOM 759 C CA . ALA A 1 97 ? 1.170 1.546 -11.371 1.00 85.12 97 ALA A CA 1
ATOM 760 C C . ALA A 1 97 ? 2.617 1.532 -11.855 1.00 85.12 97 ALA A C 1
ATOM 762 O O . ALA A 1 97 ? 3.232 2.586 -11.924 1.00 85.12 97 ALA A O 1
ATOM 763 N N . PHE A 1 98 ? 3.129 0.358 -12.222 1.00 86.44 98 PHE A N 1
ATOM 764 C CA . PHE A 1 98 ? 4.510 0.148 -12.633 1.00 86.44 98 PHE A CA 1
ATOM 765 C C . PHE A 1 98 ? 4.580 -0.529 -14.000 1.00 86.44 98 PHE A C 1
ATOM 767 O O . PHE A 1 98 ? 3.817 -1.447 -14.306 1.00 86.44 98 PHE A O 1
ATOM 774 N N . GLU A 1 99 ? 5.530 -0.069 -14.805 1.00 87.00 99 GLU A N 1
ATOM 775 C CA . GLU A 1 99 ? 5.966 -0.717 -16.035 1.00 87.00 99 GLU A CA 1
ATOM 776 C C . GLU A 1 99 ? 7.394 -1.205 -15.810 1.00 87.00 99 GLU A C 1
ATOM 778 O O . GLU A 1 99 ? 8.250 -0.430 -15.382 1.00 87.00 99 GLU A O 1
ATOM 783 N N . TYR A 1 100 ? 7.616 -2.501 -16.020 1.00 83.44 100 TYR A N 1
ATOM 784 C CA . TYR A 1 100 ? 8.873 -3.162 -15.692 1.00 83.44 100 TYR A CA 1
ATOM 785 C C . TYR A 1 100 ? 9.795 -3.184 -16.923 1.00 83.44 100 TYR A C 1
ATOM 787 O O . TYR A 1 100 ? 9.355 -3.622 -17.993 1.00 83.44 100 TYR A O 1
ATOM 795 N N . PRO A 1 101 ? 11.042 -2.707 -16.794 1.00 77.00 101 PRO A N 1
ATOM 796 C CA . PRO A 1 101 ? 12.021 -2.623 -17.882 1.00 77.00 101 PRO A CA 1
ATOM 797 C C . PRO A 1 101 ? 12.556 -3.997 -18.330 1.00 77.00 101 PRO A C 1
ATOM 799 O O . PRO A 1 101 ? 12.387 -5.000 -17.639 1.00 77.00 101 PRO A O 1
ATOM 802 N N . HIS A 1 102 ? 13.205 -4.042 -19.500 1.00 70.62 102 HIS A N 1
ATOM 803 C CA . HIS A 1 102 ? 13.844 -5.249 -20.039 1.00 70.62 102 HIS A CA 1
ATOM 804 C C . HIS A 1 102 ? 15.200 -5.518 -19.336 1.00 70.62 102 HIS A C 1
ATOM 806 O O . HIS A 1 102 ? 15.998 -4.590 -19.220 1.00 70.62 102 HIS A O 1
ATOM 812 N N . PRO A 1 103 ? 15.521 -6.757 -18.907 1.00 63.81 103 PRO A N 1
ATOM 813 C CA . PRO A 1 103 ? 16.857 -7.108 -18.394 1.00 63.81 103 PRO A CA 1
ATOM 814 C C . PRO A 1 103 ? 17.940 -6.989 -19.495 1.00 63.81 103 PRO A C 1
ATOM 816 O O . PRO A 1 103 ? 17.591 -7.061 -20.678 1.00 63.81 103 PRO A O 1
ATOM 819 N N . PRO A 1 104 ? 19.249 -6.843 -19.177 1.00 55.88 104 PRO A N 1
ATOM 820 C CA . PRO A 1 104 ? 19.912 -7.128 -17.895 1.00 55.88 104 PRO A CA 1
ATOM 821 C C . PRO A 1 104 ? 19.995 -5.945 -16.927 1.00 55.88 104 PRO A C 1
ATOM 823 O O . PRO A 1 104 ? 20.499 -6.117 -15.828 1.00 55.88 104 PRO A O 1
ATOM 826 N N . MET A 1 105 ? 19.551 -4.763 -17.349 1.00 55.97 105 MET A N 1
ATOM 827 C CA . MET A 1 105 ? 19.535 -3.554 -16.535 1.00 55.97 105 MET A CA 1
ATOM 828 C C . MET A 1 105 ? 18.096 -3.076 -16.501 1.00 55.97 105 MET A C 1
ATOM 830 O O . MET A 1 105 ? 17.671 -2.267 -17.333 1.00 55.97 105 MET A O 1
ATOM 834 N N . GLY A 1 106 ? 17.320 -3.616 -15.562 1.00 56.31 106 GLY A N 1
ATOM 835 C CA . GLY A 1 106 ? 16.172 -2.846 -15.137 1.00 56.31 106 GLY A CA 1
ATOM 836 C C . GLY A 1 106 ? 16.683 -1.501 -14.617 1.00 56.31 106 GLY A C 1
ATOM 837 O O . GLY A 1 106 ? 17.820 -1.398 -14.166 1.00 56.31 106 GLY A O 1
ATOM 838 N N . ALA A 1 107 ? 15.928 -0.421 -14.802 1.00 59.94 107 ALA A N 1
ATOM 839 C CA . ALA A 1 107 ? 16.336 0.865 -14.256 1.00 59.94 107 ALA A CA 1
ATOM 840 C C . ALA A 1 107 ? 16.667 0.690 -12.765 1.00 59.94 107 ALA A C 1
ATOM 842 O O . ALA A 1 107 ? 15.772 0.268 -12.035 1.00 59.94 107 ALA A O 1
ATOM 843 N N . ASP A 1 108 ? 17.885 1.077 -12.344 1.00 66.50 108 ASP A N 1
ATOM 844 C CA . ASP A 1 108 ? 18.395 0.944 -10.961 1.00 66.50 108 ASP A CA 1
ATOM 845 C C . ASP A 1 108 ? 17.348 1.331 -9.900 1.00 66.50 108 ASP A C 1
ATOM 847 O O . ASP A 1 108 ? 17.347 0.836 -8.775 1.00 66.50 108 ASP A O 1
ATOM 851 N N . PHE A 1 109 ? 16.427 2.232 -10.266 1.00 73.19 109 PHE A N 1
ATOM 852 C CA . PHE A 1 109 ? 15.247 2.552 -9.483 1.00 73.19 109 PHE A CA 1
ATOM 853 C C . PHE A 1 109 ? 13.977 2.632 -10.344 1.00 73.19 109 PHE A C 1
ATOM 855 O O . PHE A 1 109 ? 14.024 3.070 -11.501 1.00 73.19 109 PHE A O 1
ATOM 862 N N . PRO A 1 110 ? 12.796 2.348 -9.759 1.00 78.00 110 PRO A N 1
ATOM 863 C CA . PRO A 1 110 ? 11.521 2.626 -10.404 1.00 78.00 110 PRO A CA 1
ATOM 864 C C . PRO A 1 110 ? 11.400 4.111 -10.809 1.00 78.00 110 PRO A C 1
ATOM 866 O O . PRO A 1 110 ? 11.663 4.990 -9.974 1.00 78.00 110 PRO A O 1
ATOM 869 N N . PRO A 1 111 ? 10.953 4.425 -12.045 1.00 79.06 111 PRO A N 1
ATOM 870 C CA . PRO A 1 111 ? 10.824 5.804 -12.515 1.00 79.06 111 PRO A CA 1
ATOM 871 C C . PRO A 1 111 ? 9.916 6.650 -11.618 1.00 79.06 111 PRO A C 1
ATOM 873 O O . PRO A 1 111 ? 8.884 6.190 -11.143 1.00 79.06 111 PRO A O 1
ATOM 876 N N . ILE A 1 112 ? 10.236 7.929 -11.421 1.00 80.06 112 ILE A N 1
ATOM 877 C CA . ILE A 1 112 ? 9.470 8.812 -10.517 1.00 80.06 112 ILE A CA 1
ATOM 878 C C . ILE A 1 112 ? 7.984 8.906 -10.921 1.00 80.06 112 ILE A C 1
ATOM 880 O O . ILE A 1 112 ? 7.100 9.024 -10.072 1.00 80.06 112 ILE A O 1
ATOM 884 N N . GLN A 1 113 ? 7.691 8.813 -12.218 1.00 82.44 113 GLN A N 1
ATOM 885 C CA . GLN A 1 113 ? 6.346 8.959 -12.768 1.00 82.44 113 GLN A CA 1
ATOM 886 C C . GLN A 1 113 ? 5.388 7.835 -12.318 1.00 82.44 113 GLN A C 1
ATOM 888 O O . GLN A 1 113 ? 4.191 8.095 -12.147 1.00 82.44 113 GLN A O 1
ATOM 893 N N . THR A 1 114 ? 5.895 6.621 -12.060 1.00 84.06 114 THR A N 1
ATOM 894 C CA . THR A 1 114 ? 5.091 5.441 -11.672 1.00 84.06 114 THR A CA 1
ATOM 895 C C . THR A 1 114 ? 4.531 5.561 -10.252 1.00 84.06 114 THR A C 1
ATOM 897 O O . THR A 1 114 ? 3.393 5.166 -9.978 1.00 84.06 114 THR A O 1
ATOM 900 N N . TRP A 1 115 ? 5.262 6.227 -9.352 1.00 86.50 115 TRP A N 1
ATOM 901 C CA . TRP A 1 115 ? 4.856 6.424 -7.956 1.00 86.50 115 TRP A CA 1
ATOM 902 C C . TRP A 1 115 ? 3.537 7.188 -7.818 1.00 86.50 115 TRP A C 1
ATOM 904 O O . TRP A 1 115 ? 2.737 6.894 -6.932 1.00 86.50 115 TRP A O 1
ATOM 914 N N . SER A 1 116 ? 3.250 8.125 -8.727 1.00 88.62 116 SER A N 1
ATOM 915 C CA . SER A 1 116 ? 1.983 8.867 -8.715 1.00 88.62 116 SER A CA 1
ATOM 916 C C . SER A 1 116 ? 0.759 7.948 -8.850 1.00 88.62 116 SER A C 1
ATOM 918 O O . SER A 1 116 ? -0.246 8.135 -8.159 1.00 88.62 116 SER A O 1
ATOM 920 N N . LEU A 1 117 ? 0.850 6.926 -9.705 1.00 90.69 117 LEU A N 1
ATOM 921 C CA . LEU A 1 117 ? -0.203 5.937 -9.929 1.00 90.69 117 LEU A CA 1
ATOM 922 C C . LEU A 1 117 ? -0.260 4.932 -8.775 1.00 90.69 117 LEU A C 1
ATOM 924 O O . LEU A 1 117 ? -1.356 4.570 -8.345 1.00 90.69 117 LEU A O 1
ATOM 928 N N . PHE A 1 118 ? 0.890 4.576 -8.196 1.00 90.62 118 PHE A N 1
ATOM 929 C CA . PHE A 1 118 ? 0.946 3.795 -6.960 1.00 90.62 118 PHE A CA 1
ATOM 930 C C . PHE A 1 118 ? 0.176 4.469 -5.813 1.00 90.62 118 PHE A C 1
ATOM 932 O O . PHE A 1 118 ? -0.653 3.818 -5.181 1.00 90.62 118 PHE A O 1
ATOM 939 N N . TYR A 1 119 ? 0.354 5.776 -5.573 1.00 90.69 119 TYR A N 1
ATOM 940 C CA . TYR A 1 119 ? -0.397 6.471 -4.515 1.00 90.69 119 TYR A CA 1
ATOM 941 C C . TYR A 1 119 ? -1.895 6.565 -4.800 1.00 90.69 119 TYR A C 1
ATOM 943 O O . TYR A 1 119 ? -2.698 6.494 -3.870 1.00 90.69 119 TYR A O 1
ATOM 951 N N . LYS A 1 120 ? -2.295 6.701 -6.069 1.00 91.81 120 LYS A N 1
ATOM 952 C CA . LYS A 1 120 ? -3.716 6.659 -6.442 1.00 91.81 120 LYS A CA 1
ATOM 953 C C . LYS A 1 120 ? -4.319 5.281 -6.168 1.00 91.81 120 LYS A C 1
ATOM 955 O O . LYS A 1 120 ? -5.415 5.215 -5.618 1.00 91.81 120 LYS A O 1
ATOM 960 N N . ASN A 1 121 ? -3.592 4.200 -6.466 1.00 92.06 121 ASN A N 1
ATOM 961 C CA . ASN A 1 121 ? -3.999 2.848 -6.077 1.00 92.06 121 ASN A CA 1
ATOM 962 C C . ASN A 1 121 ? -4.066 2.697 -4.559 1.00 92.06 121 ASN A C 1
ATOM 964 O O . ASN A 1 121 ? -5.043 2.160 -4.048 1.00 92.06 121 ASN A O 1
ATOM 968 N N . PHE A 1 122 ? -3.072 3.210 -3.834 1.00 91.19 122 PHE A N 1
ATOM 969 C CA . PHE A 1 122 ? -3.081 3.184 -2.377 1.00 91.19 122 PHE A CA 1
ATOM 970 C C . PHE A 1 122 ? -4.316 3.885 -1.805 1.00 91.19 122 PHE A C 1
ATOM 972 O O . PHE A 1 122 ? -5.014 3.327 -0.960 1.00 91.19 122 PHE A O 1
ATOM 979 N N . PHE A 1 123 ? -4.635 5.077 -2.309 1.00 93.00 123 PHE A N 1
ATOM 980 C CA . PHE A 1 123 ? -5.830 5.810 -1.910 1.00 93.00 123 PHE A CA 1
ATOM 981 C C . PHE A 1 123 ? -7.114 5.045 -2.254 1.00 93.00 123 PHE A C 1
ATOM 983 O O . PHE A 1 123 ? -7.994 4.924 -1.405 1.00 93.00 123 PHE A O 1
ATOM 990 N N . PHE A 1 124 ? -7.207 4.467 -3.456 1.00 94.81 124 PHE A N 1
ATOM 991 C CA . PHE A 1 124 ? -8.332 3.620 -3.855 1.00 94.81 124 PHE A CA 1
ATOM 992 C C . PHE A 1 124 ? -8.534 2.448 -2.883 1.00 94.81 124 PHE A C 1
ATOM 994 O O . PHE A 1 124 ? -9.628 2.266 -2.349 1.00 94.81 124 PHE A O 1
ATOM 1001 N N . TRP A 1 125 ? -7.479 1.689 -2.586 1.00 94.62 125 TRP A N 1
ATOM 1002 C CA . TRP A 1 125 ? -7.559 0.547 -1.676 1.00 94.62 125 TRP A CA 1
ATOM 1003 C C . TRP A 1 125 ? -7.831 0.946 -0.229 1.00 94.62 125 TRP A C 1
ATOM 1005 O O . TRP A 1 125 ? -8.491 0.200 0.495 1.00 94.62 125 TRP A O 1
ATOM 1015 N N . LEU A 1 126 ? -7.390 2.133 0.185 1.00 92.81 126 LEU A N 1
ATOM 1016 C CA . LEU A 1 126 ? -7.738 2.714 1.477 1.00 92.81 126 LEU A CA 1
ATOM 1017 C C . LEU A 1 126 ? -9.227 3.089 1.557 1.00 92.81 126 LEU A C 1
ATOM 1019 O O . LEU A 1 126 ? -9.839 2.902 2.604 1.00 92.81 126 LEU A O 1
ATOM 1023 N N . LEU A 1 127 ? -9.845 3.562 0.471 1.00 93.81 127 LEU A N 1
ATOM 1024 C CA . LEU A 1 127 ? -11.298 3.772 0.434 1.00 93.81 127 LEU A CA 1
ATOM 1025 C C . LEU A 1 127 ? -12.066 2.449 0.456 1.00 93.81 127 LEU A C 1
ATOM 1027 O O . LEU A 1 127 ? -13.069 2.350 1.157 1.00 93.81 127 LEU A O 1
ATOM 1031 N N . VAL A 1 128 ? -11.594 1.431 -0.270 1.00 94.50 128 VAL A N 1
ATOM 1032 C CA . VAL A 1 128 ? -12.212 0.092 -0.306 1.00 94.50 128 VAL A CA 1
ATOM 1033 C C . VAL A 1 128 ? -12.104 -0.618 1.045 1.00 94.50 128 VAL A C 1
ATOM 1035 O O . VAL A 1 128 ? -13.030 -1.319 1.457 1.00 94.50 128 VAL A O 1
ATOM 1038 N N . SER A 1 129 ? -11.012 -0.419 1.782 1.00 93.50 129 SER A N 1
ATOM 1039 C CA . SER A 1 129 ? -10.810 -1.080 3.071 1.00 93.50 129 SER A CA 1
ATOM 1040 C C . SER A 1 129 ? -11.764 -0.581 4.161 1.00 93.50 129 SER A C 1
ATOM 1042 O O . SER A 1 129 ? -12.138 -1.360 5.038 1.00 93.50 129 SER A O 1
ATOM 1044 N N . VAL A 1 130 ? -12.218 0.677 4.100 1.00 90.88 130 VAL A N 1
ATOM 1045 C CA . VAL A 1 130 ? -13.155 1.261 5.077 1.00 90.88 130 VAL A CA 1
ATOM 1046 C C . VAL A 1 130 ? -14.463 0.467 5.199 1.00 90.88 130 VAL A C 1
ATOM 1048 O O . VAL A 1 130 ? -14.742 -0.014 6.303 1.00 90.88 130 VAL A O 1
ATOM 1051 N N . PRO A 1 131 ? -15.261 0.263 4.132 1.00 92.12 131 PRO A N 1
ATOM 1052 C CA . PRO A 1 131 ? -16.478 -0.532 4.223 1.00 92.12 131 PRO A CA 1
ATOM 1053 C C . PRO A 1 131 ? -16.184 -1.993 4.589 1.00 92.12 131 PRO A C 1
ATOM 1055 O O . PRO A 1 131 ? -16.929 -2.567 5.381 1.00 92.12 131 PRO A O 1
ATOM 1058 N N . MET A 1 132 ? -15.077 -2.587 4.118 1.00 89.94 132 MET A N 1
ATOM 1059 C CA . MET A 1 132 ? -14.700 -3.960 4.494 1.00 89.94 132 MET A CA 1
ATOM 1060 C C . MET A 1 132 ? -14.493 -4.101 6.007 1.00 89.94 132 MET A C 1
ATOM 1062 O O . MET A 1 132 ? -15.043 -5.008 6.636 1.00 89.94 132 MET A O 1
ATOM 1066 N N . ILE A 1 133 ? -13.747 -3.177 6.618 1.00 87.94 133 ILE A N 1
ATOM 1067 C CA . ILE A 1 133 ? -13.527 -3.168 8.066 1.00 87.94 133 ILE A CA 1
ATOM 1068 C C . ILE A 1 133 ? -14.821 -2.869 8.817 1.00 87.94 133 ILE A C 1
ATOM 1070 O O . ILE A 1 133 ? -15.081 -3.509 9.835 1.00 87.94 133 ILE A O 1
ATOM 1074 N N . MET A 1 134 ? -15.657 -1.948 8.335 1.00 84.19 134 MET A N 1
ATOM 1075 C CA . MET A 1 134 ? -16.949 -1.659 8.965 1.00 84.19 134 MET A CA 1
ATOM 1076 C C . MET A 1 134 ? -17.867 -2.889 8.996 1.00 84.19 134 MET A C 1
ATOM 1078 O O . MET A 1 134 ? -18.476 -3.161 10.031 1.00 84.19 134 MET A O 1
ATOM 1082 N N . LEU A 1 135 ? -17.912 -3.676 7.917 1.00 84.50 135 LEU A N 1
ATOM 1083 C CA . LEU A 1 135 ? -18.674 -4.928 7.862 1.00 84.50 135 LEU A CA 1
ATOM 1084 C C . LEU A 1 135 ? -18.116 -5.975 8.837 1.00 84.50 135 LEU A C 1
ATOM 1086 O O . LEU A 1 135 ? -18.871 -6.612 9.577 1.00 84.50 135 LEU A O 1
ATOM 1090 N N . LEU A 1 136 ? -16.788 -6.112 8.896 1.00 77.44 136 LEU A N 1
ATOM 1091 C CA . LEU A 1 136 ? -16.109 -7.046 9.799 1.00 77.44 136 LEU A CA 1
ATOM 1092 C C . LEU A 1 136 ? -16.238 -6.640 11.273 1.00 77.44 136 LEU A C 1
ATOM 1094 O O . LEU A 1 136 ? -16.289 -7.513 12.141 1.00 77.44 136 LEU A O 1
ATOM 1098 N N . ARG A 1 137 ? -16.346 -5.335 11.560 1.00 70.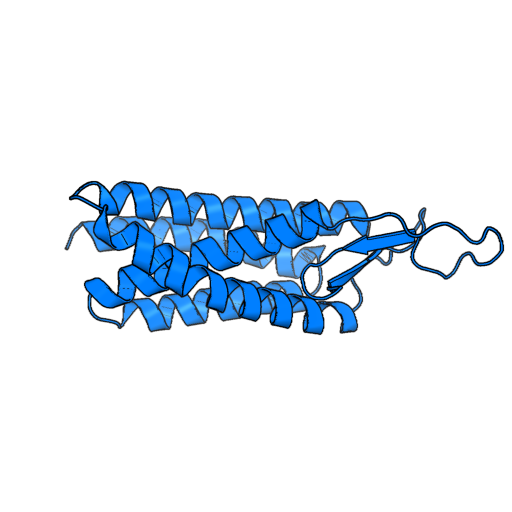62 137 ARG A N 1
ATOM 1099 C CA . ARG A 1 137 ? -16.434 -4.761 12.912 1.00 70.62 137 ARG A CA 1
ATOM 1100 C C . ARG A 1 137 ? -17.612 -5.296 13.718 1.00 70.62 137 ARG A C 1
ATOM 1102 O O . ARG A 1 137 ? -17.465 -5.500 14.922 1.00 70.62 137 ARG A O 1
ATOM 1109 N N . SER A 1 138 ? -18.740 -5.569 13.062 1.00 62.97 138 SER A N 1
ATOM 1110 C CA . SER A 1 138 ? -19.942 -6.133 13.695 1.00 62.97 138 SER A CA 1
ATOM 1111 C C . SER A 1 138 ? -19.693 -7.480 14.396 1.00 62.97 138 SER A C 1
ATOM 1113 O O . SER A 1 138 ? -20.439 -7.849 15.298 1.00 62.97 138 SER A O 1
ATOM 1115 N N . LYS A 1 139 ? -18.616 -8.192 14.031 1.00 62.84 139 LYS A N 1
ATOM 1116 C CA . LYS A 1 139 ? -18.280 -9.535 14.526 1.00 62.84 139 LYS A CA 1
ATOM 1117 C C . LYS A 1 139 ? -17.096 -9.571 15.504 1.00 62.84 139 LYS A C 1
ATOM 1119 O O . LYS A 1 139 ? -16.629 -10.657 15.850 1.00 62.84 139 LYS A O 1
ATOM 1124 N N . ILE A 1 140 ? -16.555 -8.424 15.933 1.00 57.62 140 ILE A N 1
ATOM 1125 C CA . ILE A 1 140 ? -15.291 -8.390 16.691 1.00 57.62 140 ILE A CA 1
ATOM 1126 C C . ILE A 1 140 ? -15.548 -8.286 18.209 1.00 57.62 140 ILE A C 1
ATOM 1128 O O . ILE A 1 140 ? -15.883 -7.225 18.728 1.00 57.62 140 ILE A O 1
ATOM 1132 N N . SER A 1 141 ? -15.366 -9.406 18.923 1.00 56.03 141 SER A N 1
ATOM 1133 C CA . SER A 1 141 ? -15.377 -9.514 20.398 1.00 56.03 141 SER A CA 1
ATOM 1134 C C . SER A 1 141 ? -14.023 -9.125 21.019 1.00 56.03 141 SER A C 1
ATOM 1136 O O . SER A 1 141 ? -13.077 -8.894 20.277 1.00 56.03 141 SER A O 1
ATOM 1138 N N . LYS A 1 142 ? -13.889 -9.125 22.364 1.00 56.97 142 LYS A N 1
ATOM 1139 C CA . LYS A 1 142 ? -12.677 -8.801 23.177 1.00 56.97 142 LYS A CA 1
ATOM 1140 C C . LYS A 1 142 ? -11.302 -9.267 22.630 1.00 56.97 142 LYS A C 1
ATOM 1142 O O . LYS A 1 142 ? -10.294 -8.672 22.991 1.00 56.97 142 LYS A O 1
ATOM 1147 N N . VAL A 1 143 ? -11.238 -10.234 21.708 1.00 61.38 143 VAL A N 1
ATOM 1148 C CA . VAL A 1 143 ? -10.048 -10.618 20.909 1.00 61.38 143 VAL A CA 1
ATOM 1149 C C . VAL A 1 143 ? -9.569 -9.503 19.939 1.00 61.38 143 VAL A C 1
ATOM 1151 O O . VAL A 1 143 ? -8.589 -9.679 19.215 1.00 61.38 143 VAL A O 1
ATOM 1154 N N . ILE A 1 144 ? -10.225 -8.330 19.925 1.00 65.00 144 ILE A N 1
ATOM 1155 C CA . ILE A 1 144 ? -9.893 -7.153 19.093 1.00 65.00 144 ILE A CA 1
ATOM 1156 C C . ILE A 1 144 ? -8.405 -6.796 19.164 1.00 65.00 144 ILE A C 1
ATOM 1158 O O . ILE A 1 144 ? -7.793 -6.523 18.134 1.00 65.00 144 ILE A O 1
ATOM 1162 N N . PHE A 1 145 ? -7.816 -6.806 20.363 1.00 62.31 145 PHE A N 1
ATOM 1163 C CA . PHE A 1 145 ? -6.442 -6.348 20.563 1.00 62.31 145 PHE A CA 1
ATOM 1164 C C . PHE A 1 145 ? -5.420 -7.222 19.824 1.00 62.31 145 PHE A C 1
ATOM 1166 O O . PHE A 1 145 ? -4.675 -6.709 18.990 1.00 62.31 145 PHE A O 1
ATOM 1173 N N . MET A 1 146 ? -5.443 -8.544 20.051 1.00 62.34 146 MET A N 1
ATOM 1174 C CA . MET A 1 146 ? -4.525 -9.476 19.380 1.00 62.34 146 MET A CA 1
ATOM 1175 C C . MET A 1 146 ? -4.714 -9.477 17.862 1.00 62.34 146 MET A C 1
ATOM 1177 O O . MET A 1 146 ? -3.737 -9.492 17.120 1.00 62.34 146 MET A O 1
ATOM 1181 N N . ARG A 1 147 ? -5.964 -9.389 17.386 1.00 69.44 147 ARG A N 1
ATOM 1182 C CA . ARG A 1 147 ? -6.260 -9.322 15.946 1.00 69.44 147 ARG A CA 1
ATOM 1183 C C . ARG A 1 147 ? -5.724 -8.049 15.304 1.00 69.44 147 ARG A C 1
ATOM 1185 O O . ARG A 1 147 ? -5.205 -8.101 14.197 1.00 69.44 147 ARG A O 1
ATOM 1192 N N . THR A 1 148 ? -5.820 -6.917 15.996 1.00 72.50 148 THR A N 1
ATOM 1193 C CA . THR A 1 148 ? -5.303 -5.647 15.471 1.00 72.50 148 THR A CA 1
ATOM 1194 C C . THR A 1 148 ? -3.780 -5.666 15.433 1.00 72.50 148 THR A C 1
ATOM 1196 O O . THR A 1 148 ? -3.203 -5.229 14.444 1.00 72.50 148 THR A O 1
ATOM 1199 N N . ALA A 1 149 ? -3.128 -6.184 16.482 1.00 70.44 149 ALA A N 1
ATOM 1200 C CA . ALA A 1 149 ? -1.670 -6.292 16.520 1.00 70.44 149 ALA A CA 1
ATOM 1201 C C . ALA A 1 149 ? -1.168 -7.185 15.379 1.00 70.44 149 ALA A C 1
ATOM 1203 O O . ALA A 1 149 ? -0.277 -6.789 14.637 1.00 70.44 149 ALA A O 1
ATOM 1204 N N . LEU A 1 150 ? -1.821 -8.333 15.174 1.00 76.69 150 LEU A N 1
ATOM 1205 C CA . LEU A 1 150 ? -1.527 -9.245 14.073 1.00 76.69 150 LEU A CA 1
ATOM 1206 C C . LEU A 1 150 ? -1.665 -8.569 12.701 1.00 76.69 150 LEU A C 1
ATOM 1208 O O . LEU A 1 150 ? -0.766 -8.685 11.875 1.00 76.69 150 LEU A O 1
ATOM 1212 N N . ILE A 1 151 ? -2.769 -7.854 12.458 1.00 80.44 151 ILE A N 1
ATOM 1213 C CA . ILE A 1 151 ? -3.014 -7.160 11.183 1.00 80.44 151 ILE A CA 1
ATOM 1214 C C . ILE A 1 151 ? -1.974 -6.061 10.944 1.00 80.44 151 ILE A C 1
ATOM 1216 O O . ILE A 1 151 ? -1.495 -5.903 9.821 1.00 80.44 151 ILE A O 1
ATOM 1220 N N . LEU A 1 152 ? -1.586 -5.333 11.992 1.00 79.19 152 LEU A N 1
ATOM 1221 C CA . LEU A 1 152 ? -0.525 -4.337 11.901 1.00 79.19 152 LEU A CA 1
ATOM 1222 C C . LEU A 1 152 ? 0.812 -4.992 11.534 1.00 79.19 152 LEU A C 1
ATOM 1224 O O . LEU A 1 152 ? 1.437 -4.589 10.555 1.00 79.19 152 LEU A O 1
ATOM 1228 N N . THR A 1 153 ? 1.232 -6.024 12.268 1.00 75.75 153 THR A N 1
ATOM 1229 C CA . THR A 1 153 ? 2.468 -6.763 11.981 1.00 75.75 153 THR A CA 1
ATOM 1230 C C . THR A 1 153 ? 2.464 -7.325 10.561 1.00 75.75 153 THR A C 1
ATOM 1232 O O . THR A 1 153 ? 3.450 -7.180 9.844 1.00 75.75 153 THR A O 1
ATOM 1235 N N . LEU A 1 154 ? 1.343 -7.896 10.117 1.00 82.31 154 LEU A N 1
ATOM 1236 C CA . LEU A 1 154 ? 1.182 -8.388 8.752 1.00 82.31 154 LEU A CA 1
ATOM 1237 C C . LEU A 1 154 ? 1.350 -7.266 7.719 1.00 82.31 154 LEU A C 1
ATOM 1239 O O . LEU A 1 154 ? 2.051 -7.458 6.733 1.00 82.31 154 LEU A O 1
ATOM 1243 N N . SER A 1 155 ? 0.766 -6.085 7.948 1.00 83.25 155 SER A N 1
ATOM 1244 C CA . SER A 1 155 ? 0.901 -4.951 7.020 1.00 83.25 155 SER A CA 1
ATOM 1245 C C . SER A 1 155 ? 2.352 -4.476 6.860 1.00 83.25 155 SER A C 1
ATOM 1247 O O . SER A 1 155 ? 2.764 -4.126 5.753 1.00 83.25 155 SER A O 1
ATOM 1249 N N . LEU A 1 156 ? 3.149 -4.531 7.933 1.00 80.88 156 LEU A N 1
ATOM 1250 C CA . LEU A 1 156 ? 4.576 -4.198 7.907 1.00 80.88 156 LEU A CA 1
ATOM 1251 C C . LEU A 1 156 ? 5.371 -5.226 7.092 1.00 80.88 156 LEU A C 1
ATOM 1253 O O . LEU A 1 156 ? 6.148 -4.841 6.222 1.00 80.88 156 LEU A O 1
ATOM 1257 N N . TRP A 1 157 ? 5.124 -6.521 7.308 1.00 80.94 157 TRP A N 1
ATOM 1258 C CA . TRP A 1 157 ? 5.748 -7.596 6.528 1.00 80.94 157 TRP A CA 1
ATOM 1259 C C . TRP A 1 157 ? 5.375 -7.547 5.049 1.00 80.94 157 TRP A C 1
ATOM 1261 O O . TRP A 1 157 ? 6.247 -7.682 4.197 1.00 80.94 157 TRP A O 1
ATOM 1271 N N . VAL A 1 158 ? 4.101 -7.306 4.733 1.00 86.00 158 VAL A N 1
ATOM 1272 C CA . VAL A 1 158 ? 3.642 -7.148 3.346 1.00 86.00 158 VAL A CA 1
ATOM 1273 C C . VAL A 1 158 ? 4.289 -5.926 2.697 1.00 86.00 158 VAL A C 1
ATOM 1275 O O . VAL A 1 158 ? 4.662 -5.991 1.532 1.00 86.00 158 VAL A O 1
ATOM 1278 N N . THR A 1 159 ? 4.497 -4.842 3.448 1.00 83.94 159 THR A N 1
ATOM 1279 C CA . THR A 1 159 ? 5.232 -3.676 2.942 1.00 83.94 159 THR A CA 1
ATOM 1280 C C . THR A 1 159 ? 6.688 -4.014 2.649 1.00 83.94 159 THR A C 1
ATOM 1282 O O . THR A 1 159 ? 7.163 -3.722 1.558 1.00 83.94 159 THR A O 1
ATOM 1285 N N . ALA A 1 160 ? 7.386 -4.677 3.574 1.00 81.38 160 ALA A N 1
ATOM 1286 C CA . ALA A 1 160 ? 8.765 -5.108 3.355 1.00 81.38 160 ALA A CA 1
ATOM 1287 C C . ALA A 1 160 ? 8.884 -6.057 2.146 1.00 81.38 160 ALA A C 1
ATOM 1289 O O . ALA A 1 160 ? 9.745 -5.862 1.292 1.00 81.38 160 ALA A O 1
ATOM 1290 N N . GLY A 1 161 ? 7.978 -7.034 2.030 1.00 83.38 161 GLY A N 1
ATOM 1291 C CA . GLY A 1 161 ? 7.918 -7.950 0.890 1.00 83.38 161 GLY A CA 1
ATOM 1292 C C . GLY A 1 161 ? 7.576 -7.251 -0.427 1.00 83.38 161 GLY A C 1
ATOM 1293 O O . GLY A 1 161 ? 8.142 -7.583 -1.460 1.00 83.38 161 GLY A O 1
ATOM 1294 N N . GLY A 1 162 ? 6.696 -6.252 -0.396 1.00 84.62 162 GLY A N 1
ATOM 1295 C CA . GLY A 1 162 ? 6.351 -5.423 -1.547 1.00 84.62 162 GLY A CA 1
ATOM 1296 C C . GLY A 1 162 ? 7.511 -4.577 -2.060 1.00 84.62 162 GLY A C 1
ATOM 1297 O O . GLY A 1 162 ? 7.768 -4.540 -3.262 1.00 84.62 162 GLY A O 1
ATOM 1298 N N . LEU A 1 163 ? 8.253 -3.951 -1.146 1.00 83.12 163 LEU A N 1
ATOM 1299 C CA . LEU A 1 163 ? 9.485 -3.235 -1.470 1.00 83.12 163 LEU A CA 1
ATOM 1300 C C . LEU A 1 163 ? 10.536 -4.201 -2.044 1.00 83.12 163 LEU A C 1
ATOM 1302 O O . LEU A 1 163 ? 11.078 -3.945 -3.113 1.00 83.12 163 LEU A O 1
ATOM 1306 N N . GLY A 1 164 ? 10.756 -5.353 -1.402 1.00 80.94 164 GLY A N 1
ATOM 1307 C CA . GLY A 1 164 ? 11.653 -6.392 -1.921 1.00 80.94 164 GLY A CA 1
ATOM 1308 C C . GLY A 1 164 ? 11.252 -6.902 -3.311 1.00 80.94 164 GLY A C 1
ATOM 1309 O O . GLY A 1 164 ? 12.108 -7.108 -4.163 1.00 80.94 164 GLY A O 1
ATOM 1310 N N . TYR A 1 165 ? 9.953 -7.043 -3.576 1.00 83.75 165 TYR A N 1
ATOM 1311 C CA . TYR A 1 165 ? 9.437 -7.401 -4.897 1.00 83.75 165 TYR A CA 1
ATOM 1312 C C . TYR A 1 165 ? 9.757 -6.344 -5.959 1.00 83.75 165 TYR A C 1
ATOM 1314 O O . TYR A 1 165 ? 10.137 -6.706 -7.068 1.00 83.75 165 TYR A O 1
ATOM 1322 N N . LEU A 1 166 ? 9.615 -5.054 -5.634 1.00 82.19 166 LEU A N 1
ATOM 1323 C CA . LEU A 1 166 ? 9.995 -3.984 -6.556 1.00 82.19 166 LEU A CA 1
ATOM 1324 C C . LEU A 1 166 ? 11.499 -3.988 -6.827 1.00 82.19 166 LEU A C 1
ATOM 1326 O O . LEU A 1 166 ? 11.874 -3.835 -7.981 1.00 82.19 166 LEU A O 1
ATOM 1330 N N . LEU A 1 167 ? 12.331 -4.224 -5.806 1.00 79.25 167 LEU A N 1
ATOM 1331 C CA . LEU A 1 167 ? 13.780 -4.347 -5.984 1.00 79.25 167 LEU A CA 1
ATOM 1332 C C . LEU A 1 167 ? 14.119 -5.447 -6.979 1.00 79.25 167 LEU A C 1
ATOM 1334 O O . LEU A 1 167 ? 14.685 -5.163 -8.017 1.00 79.25 167 LEU A O 1
ATOM 1338 N N . LEU A 1 168 ? 13.646 -6.669 -6.740 1.00 78.50 168 LEU A N 1
ATOM 1339 C CA . LEU A 1 168 ? 13.924 -7.824 -7.604 1.00 78.50 168 LEU A CA 1
ATOM 1340 C C . LEU A 1 168 ? 13.385 -7.706 -9.040 1.00 78.50 168 LEU A C 1
ATOM 1342 O O . LEU A 1 168 ? 13.652 -8.576 -9.865 1.00 78.50 168 LEU A O 1
ATOM 1346 N N . LYS A 1 169 ? 12.514 -6.732 -9.317 1.00 77.88 169 LYS A N 1
ATOM 1347 C CA . LYS A 1 169 ? 11.904 -6.531 -10.638 1.00 77.88 169 LYS A CA 1
ATOM 1348 C C . LYS A 1 169 ? 12.461 -5.322 -11.386 1.00 77.88 169 LYS A C 1
ATOM 1350 O O . LYS A 1 169 ? 12.166 -5.197 -12.574 1.00 77.88 169 LYS A O 1
ATOM 1355 N N . PHE A 1 170 ? 13.177 -4.436 -10.701 1.00 73.88 170 PHE A N 1
ATOM 1356 C CA . PHE A 1 170 ? 13.792 -3.242 -11.279 1.00 73.88 170 PHE A CA 1
ATOM 1357 C C . PHE A 1 170 ? 15.327 -3.284 -11.225 1.00 73.88 170 PHE A C 1
ATOM 1359 O O . PHE A 1 170 ? 15.925 -2.647 -12.075 1.00 73.88 170 PHE A O 1
ATOM 1366 N N . ASP A 1 171 ? 15.929 -4.051 -10.314 1.00 64.69 171 ASP A N 1
ATOM 1367 C CA . ASP A 1 171 ? 17.349 -4.451 -10.294 1.00 64.69 171 ASP A CA 1
ATOM 1368 C C . ASP A 1 171 ? 17.529 -5.759 -11.095 1.00 64.69 171 ASP A C 1
ATOM 1370 O O . ASP A 1 171 ? 18.420 -5.830 -11.971 1.00 64.69 171 ASP A O 1
#

Organism: NCBI:txid1798540